Protein AF-H6SWG9-F1 (afdb_monomer_lite)

Structure (mmCIF, N/CA/C/O backbone):
data_AF-H6SWG9-F1
#
_entry.id   AF-H6SWG9-F1
#
loop_
_atom_site.group_PDB
_atom_site.id
_atom_site.type_symbol
_atom_site.label_atom_id
_atom_site.label_alt_id
_atom_site.label_comp_id
_atom_site.label_asym_id
_atom_site.label_entity_id
_atom_site.label_seq_id
_atom_site.pdbx_PDB_ins_code
_atom_site.Cartn_x
_atom_site.Cartn_y
_atom_site.Cartn_z
_atom_site.occupancy
_atom_site.B_iso_or_equiv
_atom_site.auth_seq_id
_atom_site.auth_comp_id
_atom_site.auth_asym_id
_atom_site.auth_atom_id
_atom_site.pdbx_PDB_model_num
ATOM 1 N N . ARG A 1 1 ? -15.720 10.385 13.101 1.00 85.56 1 ARG A N 1
ATOM 2 C CA . ARG A 1 1 ? -15.044 10.912 14.313 1.00 85.56 1 ARG A CA 1
ATOM 3 C C . ARG A 1 1 ? -15.019 12.437 14.313 1.00 85.56 1 ARG A C 1
ATOM 5 O O . ARG A 1 1 ? -15.601 13.021 15.211 1.00 85.56 1 ARG A O 1
ATOM 12 N N . LEU A 1 2 ? -14.460 13.061 13.272 1.00 86.94 2 LEU A N 1
ATOM 13 C CA . LEU A 1 2 ? -14.439 14.519 13.117 1.00 86.94 2 LEU A CA 1
ATOM 14 C C . LEU A 1 2 ? -15.832 15.172 13.199 1.00 86.94 2 LEU A C 1
ATOM 16 O O . LEU A 1 2 ? -15.994 16.103 13.972 1.00 86.94 2 LEU A O 1
ATOM 20 N N . SER A 1 3 ? -16.840 14.645 12.490 1.00 89.25 3 SER A N 1
ATOM 21 C CA . SER A 1 3 ? -18.210 15.189 12.542 1.00 89.25 3 SER A CA 1
ATOM 22 C C . SER A 1 3 ? -18.760 15.234 13.969 1.00 89.25 3 SER A C 1
ATOM 24 O O . SER A 1 3 ? -19.140 16.294 14.433 1.00 89.25 3 SER A O 1
ATOM 26 N N . LYS A 1 4 ? -18.647 14.127 14.720 1.00 88.19 4 LYS A N 1
ATOM 27 C CA . LYS A 1 4 ? -19.071 14.070 16.129 1.00 88.19 4 LYS A CA 1
ATOM 28 C C . LYS A 1 4 ? -18.382 15.136 16.993 1.00 88.19 4 LYS A C 1
ATOM 30 O O . LYS A 1 4 ? -19.037 15.765 17.812 1.00 88.19 4 LYS A O 1
ATOM 35 N N . TYR A 1 5 ? -17.078 15.350 16.810 1.00 88.88 5 TYR A N 1
ATOM 36 C CA . TYR A 1 5 ? -16.358 16.400 17.538 1.00 88.88 5 TYR A CA 1
ATOM 37 C C . TYR A 1 5 ? -16.884 17.802 17.188 1.00 88.88 5 TYR A C 1
ATOM 39 O O . TYR A 1 5 ? -17.101 18.612 18.086 1.00 88.88 5 TYR A O 1
ATOM 47 N N . LEU A 1 6 ? -17.137 18.071 15.901 1.00 90.69 6 LEU A N 1
ATOM 48 C CA . LEU A 1 6 ? -17.720 19.337 15.437 1.00 90.69 6 LEU A CA 1
ATOM 49 C C . LEU A 1 6 ? -19.155 19.542 15.952 1.00 90.69 6 LEU A C 1
ATOM 51 O O . LEU A 1 6 ? -19.536 20.672 16.238 1.00 90.69 6 LEU A O 1
ATOM 55 N N . ASP A 1 7 ? -19.900 18.456 16.161 1.00 94.06 7 ASP A N 1
ATOM 56 C CA . ASP A 1 7 ? -21.240 18.451 16.762 1.00 94.06 7 ASP A CA 1
ATOM 57 C C . ASP A 1 7 ? -21.215 18.611 18.304 1.00 94.06 7 ASP A C 1
ATOM 59 O O . ASP A 1 7 ? -22.258 18.593 18.956 1.00 94.06 7 ASP A O 1
ATOM 63 N N . GLY A 1 8 ? -20.035 18.780 18.918 1.00 90.00 8 GLY A N 1
ATOM 64 C CA . GLY A 1 8 ? -19.873 19.075 20.349 1.00 90.00 8 GLY A CA 1
ATOM 65 C C . GLY A 1 8 ? -19.725 17.855 21.266 1.00 90.00 8 GLY A C 1
ATOM 66 O O . GLY A 1 8 ? -19.671 18.009 22.491 1.00 90.00 8 GLY A O 1
ATOM 67 N N . HIS A 1 9 ? -19.619 16.647 20.707 1.00 89.75 9 HIS A N 1
ATOM 68 C CA . HIS A 1 9 ? -19.381 15.426 21.476 1.00 89.75 9 HIS A CA 1
ATOM 69 C C . HIS A 1 9 ? -17.964 15.409 22.080 1.00 89.75 9 HIS A C 1
ATOM 71 O O . HIS A 1 9 ? -16.965 15.434 21.358 1.00 89.75 9 HIS A O 1
ATOM 77 N N . LYS A 1 10 ? -17.871 15.347 23.417 1.00 83.19 10 LYS A N 1
ATOM 78 C CA . LYS A 1 10 ? -16.598 15.353 24.174 1.00 83.19 10 LYS A CA 1
ATOM 79 C C . LYS A 1 10 ? -16.009 13.963 24.429 1.00 83.19 10 LYS A C 1
ATOM 81 O O . LYS A 1 10 ? -14.876 13.863 24.881 1.00 83.19 10 LYS A O 1
ATOM 86 N N . ASP A 1 11 ? -16.760 12.906 24.143 1.00 86.00 11 ASP A N 1
ATOM 87 C CA . ASP A 1 11 ? -16.330 11.503 24.227 1.00 86.00 11 ASP A CA 1
ATOM 88 C C . ASP A 1 11 ? -15.402 11.091 23.071 1.00 86.00 11 ASP A C 1
ATOM 90 O O . ASP A 1 11 ? -14.877 9.980 23.034 1.00 86.00 11 ASP A O 1
ATOM 94 N N . VAL A 1 12 ? -15.177 11.995 22.116 1.00 85.88 12 VAL A N 1
ATOM 95 C CA . VAL A 1 12 ? -14.358 11.743 20.940 1.00 85.88 12 VAL A CA 1
ATOM 96 C C . VAL A 1 12 ? -12.881 11.983 21.241 1.00 85.88 12 VAL A C 1
ATOM 98 O O . VAL A 1 12 ? -12.484 13.086 21.609 1.00 85.88 12 VAL A O 1
ATOM 101 N N . GLN A 1 13 ? -12.045 10.972 20.998 1.00 83.56 13 GLN A N 1
ATOM 102 C CA . GLN A 1 13 ? -10.597 11.118 21.119 1.00 83.56 13 GLN A CA 1
ATOM 103 C C . GLN A 1 13 ? -10.028 12.048 20.040 1.00 83.56 13 GLN A C 1
ATOM 105 O O . GLN A 1 13 ? -10.196 11.818 18.837 1.00 83.56 13 GLN A O 1
ATOM 110 N N . MET A 1 14 ? -9.349 13.096 20.505 1.00 86.44 14 MET A N 1
ATOM 111 C CA . MET A 1 14 ? -8.679 14.127 19.715 1.00 86.44 14 MET A CA 1
ATOM 112 C C . MET A 1 14 ? -7.274 14.370 20.293 1.00 86.44 14 MET A C 1
ATOM 114 O O . MET A 1 14 ? -7.101 14.218 21.504 1.00 86.44 14 MET A O 1
ATOM 118 N N . PRO A 1 15 ? -6.282 14.788 19.482 1.00 89.62 15 PRO A N 1
ATOM 119 C CA . PRO A 1 15 ? -6.346 15.076 18.040 1.00 89.62 15 PRO A CA 1
ATOM 120 C C . PRO A 1 15 ? -6.485 13.813 17.172 1.00 89.62 15 PRO A C 1
ATOM 122 O O . PRO A 1 15 ? -6.270 12.709 17.644 1.00 89.62 15 PRO A O 1
ATOM 125 N N . ILE A 1 16 ? -6.833 13.956 15.889 1.00 90.56 16 ILE A N 1
ATOM 126 C CA . ILE A 1 16 ? -6.767 12.834 14.936 1.00 90.56 16 ILE A CA 1
ATOM 127 C C . ILE A 1 16 ? -5.368 12.806 14.3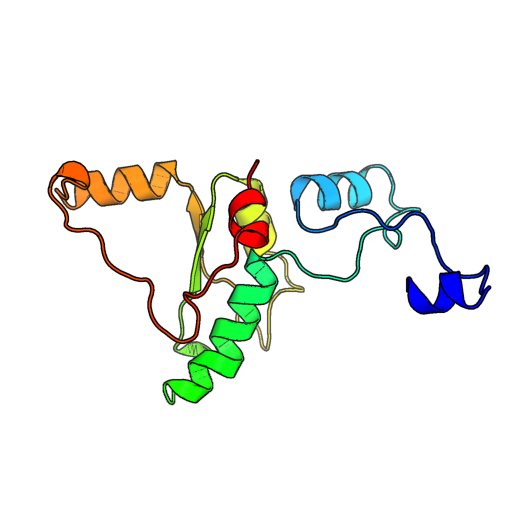31 1.00 90.56 16 ILE A C 1
ATOM 129 O O . ILE A 1 16 ? -4.985 13.741 13.631 1.00 90.56 16 ILE A O 1
ATOM 133 N N . LEU A 1 17 ? -4.628 11.729 14.584 1.00 93.19 17 LEU A N 1
ATOM 134 C CA . LEU A 1 17 ? -3.293 11.533 14.021 1.00 93.19 17 LEU A CA 1
ATOM 135 C C . LEU A 1 17 ? -3.366 10.722 12.725 1.00 93.19 17 LEU A C 1
ATOM 137 O O . LEU A 1 17 ? -4.307 9.957 12.497 1.00 93.19 17 LEU A O 1
ATOM 141 N N . THR A 1 18 ? -2.374 10.888 11.855 1.00 93.44 18 THR A N 1
ATOM 142 C CA . THR A 1 18 ? -2.262 10.081 10.638 1.00 93.44 18 THR A CA 1
ATOM 143 C C . THR A 1 18 ? -1.950 8.623 10.989 1.00 93.44 18 THR A C 1
ATOM 145 O O . THR A 1 18 ? -1.314 8.329 11.998 1.00 93.44 18 THR A O 1
ATOM 148 N N . SER A 1 19 ? -2.419 7.698 10.153 1.00 93.44 19 SER A N 1
ATOM 149 C CA . SER A 1 19 ? -2.281 6.237 10.319 1.00 93.44 19 SER A CA 1
ATOM 150 C C . SER A 1 19 ? -1.630 5.563 9.105 1.00 93.44 19 SER A C 1
ATOM 152 O O . SER A 1 19 ? -1.483 4.348 9.048 1.00 93.44 19 SER A O 1
ATOM 154 N N . CYS A 1 20 ? -1.239 6.343 8.097 1.00 94.12 20 CYS A N 1
ATOM 155 C CA . CYS A 1 20 ? -0.744 5.832 6.822 1.00 94.12 20 CYS A CA 1
ATOM 156 C C . CYS A 1 20 ? 0.708 5.327 6.860 1.00 94.12 20 CYS A C 1
ATOM 158 O O . CYS A 1 20 ? 1.107 4.554 5.980 1.00 94.12 20 CYS A O 1
ATOM 160 N N . CYS A 1 21 ? 1.493 5.776 7.844 1.00 94.50 21 CYS A N 1
ATOM 161 C CA . CYS A 1 21 ? 2.871 5.355 8.063 1.00 94.50 21 CYS A CA 1
ATOM 162 C C . CYS A 1 21 ? 2.896 4.161 9.036 1.00 94.50 21 CYS A C 1
ATOM 164 O O . CYS A 1 21 ? 2.613 4.341 10.220 1.00 94.50 21 CYS A O 1
ATOM 166 N N . PRO A 1 22 ? 3.263 2.949 8.586 1.00 93.00 22 PRO A N 1
ATOM 167 C CA . PRO A 1 22 ? 3.223 1.763 9.441 1.00 93.00 22 PRO A CA 1
ATOM 168 C C . PRO A 1 22 ? 4.236 1.817 10.588 1.00 93.00 22 PRO A C 1
ATOM 170 O O . PRO A 1 22 ? 3.955 1.329 11.676 1.00 93.00 22 PRO A O 1
ATOM 173 N N . ALA A 1 23 ? 5.390 2.462 10.387 1.00 94.25 23 ALA A N 1
ATOM 174 C CA . ALA A 1 23 ? 6.356 2.667 11.465 1.00 94.25 23 ALA A CA 1
ATOM 175 C C . ALA A 1 23 ? 5.782 3.555 12.581 1.00 94.25 23 ALA A C 1
ATOM 177 O O . ALA A 1 23 ? 6.018 3.293 13.756 1.00 94.25 23 ALA A O 1
ATOM 178 N N . TRP A 1 24 ? 4.994 4.570 12.217 1.00 94.50 24 TRP A N 1
ATOM 179 C CA . TRP A 1 24 ? 4.314 5.440 13.172 1.00 94.50 24 TRP A CA 1
ATOM 180 C C . TRP A 1 24 ? 3.210 4.708 13.941 1.00 94.50 24 TRP A C 1
ATOM 182 O O . TRP A 1 24 ? 3.123 4.838 15.159 1.00 94.50 24 TRP A O 1
ATOM 192 N N . VAL A 1 25 ? 2.416 3.886 13.249 1.00 93.75 25 VAL A N 1
ATOM 193 C CA . VAL A 1 25 ? 1.406 3.034 13.894 1.00 93.75 25 VAL A CA 1
ATOM 194 C C . VAL A 1 25 ? 2.067 2.077 14.885 1.00 93.75 25 VAL A C 1
ATOM 196 O O . VAL A 1 25 ? 1.689 2.066 16.053 1.00 93.75 25 VAL A O 1
ATOM 199 N N . ASN A 1 26 ? 3.119 1.366 14.464 1.00 92.81 26 ASN A N 1
ATOM 200 C CA . ASN A 1 26 ? 3.869 0.474 15.348 1.00 92.81 26 ASN A CA 1
ATOM 201 C C . ASN A 1 26 ? 4.451 1.231 16.552 1.00 92.81 26 ASN A C 1
ATOM 203 O O . ASN A 1 26 ? 4.404 0.730 17.671 1.00 92.81 26 ASN A O 1
ATOM 207 N N . PHE A 1 27 ? 4.987 2.437 16.350 1.00 94.62 27 PHE A N 1
ATOM 208 C CA . PHE A 1 27 ? 5.520 3.257 17.435 1.00 94.62 27 PHE A CA 1
ATOM 209 C C . PHE A 1 27 ? 4.454 3.588 18.488 1.00 94.62 27 PHE A C 1
ATOM 211 O O . PHE A 1 27 ? 4.718 3.430 19.680 1.00 94.62 27 PHE A O 1
ATOM 218 N N . ILE A 1 28 ? 3.246 3.983 18.068 1.00 94.19 28 ILE A N 1
ATOM 219 C CA . ILE A 1 28 ? 2.123 4.209 18.991 1.00 94.19 28 ILE A CA 1
ATOM 220 C C . ILE A 1 28 ? 1.746 2.910 19.701 1.00 94.19 28 ILE A C 1
ATOM 222 O O . ILE A 1 28 ? 1.661 2.901 20.923 1.00 94.19 28 ILE A O 1
ATOM 226 N N . GLU A 1 29 ? 1.556 1.815 18.964 1.00 92.38 29 GLU A N 1
ATOM 227 C CA . GLU A 1 29 ? 1.132 0.530 19.535 1.00 92.38 29 GLU A CA 1
ATOM 228 C C . GLU A 1 29 ? 2.098 0.026 20.623 1.00 92.38 29 GLU A C 1
ATOM 230 O O . GLU A 1 29 ? 1.651 -0.540 21.619 1.00 92.38 29 GLU A O 1
ATOM 235 N N . HIS A 1 30 ? 3.407 0.267 20.473 1.00 94.25 30 HIS A N 1
ATOM 236 C CA . HIS A 1 30 ? 4.423 -0.201 21.423 1.00 94.25 30 HIS A CA 1
ATOM 237 C C . HIS A 1 30 ? 4.696 0.779 22.568 1.00 94.25 30 HIS A C 1
ATOM 239 O O . HIS A 1 30 ? 4.858 0.354 23.711 1.00 94.25 30 HIS A O 1
ATOM 245 N N . HIS A 1 31 ? 4.798 2.078 22.279 1.00 96.06 31 HIS A N 1
ATOM 246 C CA . HIS A 1 31 ? 5.240 3.071 23.264 1.00 96.06 31 HIS A CA 1
ATOM 247 C C . HIS A 1 31 ? 4.089 3.843 23.911 1.00 96.06 31 HIS A C 1
ATOM 249 O O . HIS A 1 31 ? 4.249 4.358 25.015 1.00 96.06 31 HIS A O 1
ATOM 255 N N . PHE A 1 32 ? 2.938 3.921 23.242 1.00 94.69 32 PHE A N 1
ATOM 256 C CA . PHE A 1 32 ? 1.771 4.683 23.682 1.00 94.69 32 PHE A CA 1
ATOM 257 C C . PHE A 1 32 ? 0.476 3.877 23.484 1.00 94.69 32 PHE A C 1
ATOM 259 O O . PHE A 1 32 ? -0.431 4.339 22.785 1.00 94.69 32 PHE A O 1
ATOM 266 N N . PRO A 1 33 ? 0.353 2.681 24.092 1.00 92.88 33 PRO A N 1
ATOM 267 C CA . PRO A 1 33 ? -0.810 1.811 23.901 1.00 92.88 33 PRO A CA 1
ATOM 268 C C . PRO A 1 33 ? -2.131 2.477 24.315 1.00 92.88 33 PRO A C 1
ATOM 270 O O . PRO A 1 33 ? -3.171 2.209 23.713 1.00 92.88 33 PRO A O 1
ATOM 273 N N . ASP A 1 34 ? -2.087 3.404 25.276 1.00 91.38 34 ASP A N 1
ATOM 274 C CA . ASP A 1 34 ? -3.242 4.203 25.710 1.00 91.38 34 ASP A CA 1
ATOM 275 C C . ASP A 1 34 ? -3.762 5.151 24.612 1.00 91.38 34 ASP A C 1
ATOM 277 O O . ASP A 1 34 ? -4.903 5.607 24.668 1.00 91.38 34 ASP A O 1
ATOM 281 N N . LEU A 1 35 ? -2.943 5.438 23.592 1.00 90.75 35 LEU A N 1
ATOM 282 C CA . LEU A 1 35 ? -3.272 6.304 22.458 1.00 90.75 35 LEU A CA 1
ATOM 283 C C . LEU A 1 35 ? -3.594 5.520 21.175 1.00 90.75 35 LEU A C 1
ATOM 285 O O . LEU A 1 35 ? -3.708 6.125 20.110 1.00 90.75 35 LEU A O 1
ATOM 289 N N . LYS A 1 36 ? -3.766 4.194 21.236 1.00 87.44 36 LYS A N 1
ATOM 290 C CA . LYS A 1 36 ? -4.022 3.346 20.053 1.00 87.44 36 LYS A CA 1
ATOM 291 C C . LYS A 1 36 ? -5.257 3.745 19.232 1.00 87.44 36 LYS A C 1
ATOM 293 O O . LYS A 1 36 ? -5.309 3.480 18.037 1.00 87.44 36 LYS A O 1
ATOM 298 N N . ASP A 1 37 ? -6.228 4.401 19.865 1.00 88.25 37 ASP A N 1
ATOM 299 C CA . ASP A 1 37 ? -7.493 4.812 19.246 1.00 88.25 37 ASP A CA 1
ATOM 300 C C . ASP A 1 37 ? -7.445 6.260 18.696 1.00 88.25 37 ASP A C 1
ATOM 302 O O . ASP A 1 37 ? -8.391 6.729 18.055 1.00 88.25 37 ASP A O 1
ATOM 306 N N . VAL A 1 38 ? -6.320 6.963 18.882 1.00 90.44 38 VAL A N 1
ATOM 307 C CA . VAL A 1 38 ? -6.076 8.343 18.422 1.00 90.44 38 VAL A CA 1
ATOM 308 C C . VAL A 1 38 ? -5.760 8.430 16.916 1.00 90.44 38 VAL A C 1
ATOM 310 O O . VAL A 1 38 ? -6.262 9.353 16.255 1.00 90.44 38 VAL A O 1
ATOM 313 N N . PRO A 1 39 ? -4.985 7.507 16.305 1.00 92.44 39 PRO A N 1
ATOM 314 C CA . PRO A 1 39 ? -4.816 7.457 14.856 1.00 92.44 39 PRO A CA 1
ATOM 315 C C . PRO A 1 39 ? -6.140 7.383 14.093 1.00 92.44 39 PRO A C 1
ATOM 317 O O . PRO A 1 39 ? -7.182 6.962 14.606 1.00 92.44 39 PRO A O 1
ATOM 320 N N . SER A 1 40 ? -6.126 7.859 12.853 1.00 92.31 40 SER A N 1
ATOM 321 C CA . SER A 1 40 ? -7.257 7.735 11.939 1.00 92.31 40 SER A CA 1
ATOM 322 C C . SER A 1 40 ? -7.593 6.263 11.691 1.00 92.31 40 SER A C 1
ATOM 324 O O . SER A 1 40 ? -6.704 5.436 11.508 1.00 92.31 40 SER A O 1
ATOM 326 N N . SER A 1 41 ? -8.886 5.942 11.617 1.00 89.75 41 SER A N 1
ATOM 327 C CA . SER A 1 41 ? -9.352 4.604 11.228 1.00 89.75 41 SER A CA 1
ATOM 328 C C . SER A 1 41 ? -9.171 4.325 9.732 1.00 89.75 41 SER A C 1
ATOM 330 O O . SER A 1 41 ? -9.384 3.204 9.276 1.00 89.75 41 SER A O 1
ATOM 332 N N 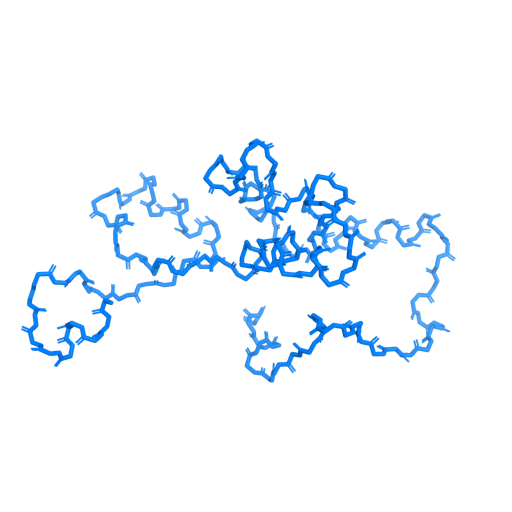. ALA A 1 42 ? -8.808 5.347 8.951 1.00 91.75 42 ALA A N 1
ATOM 333 C CA . ALA A 1 42 ? -8.427 5.192 7.559 1.00 91.75 42 ALA A CA 1
ATOM 334 C C . ALA A 1 42 ? -7.191 4.280 7.458 1.00 91.75 42 ALA A C 1
ATOM 336 O O . ALA A 1 42 ? -6.173 4.528 8.106 1.00 91.75 42 ALA A O 1
ATOM 337 N N . ARG A 1 43 ? -7.277 3.233 6.632 1.00 92.81 43 ARG A N 1
ATOM 338 C CA . ARG A 1 43 ? -6.127 2.386 6.281 1.00 92.81 43 ARG A CA 1
ATOM 339 C C . ARG A 1 43 ? -5.096 3.187 5.476 1.00 92.81 43 ARG A C 1
ATOM 341 O O . ARG A 1 43 ? -5.403 4.251 4.945 1.00 92.81 43 ARG A O 1
ATOM 348 N N . SER A 1 44 ? -3.866 2.694 5.353 1.00 95.44 44 SER A N 1
ATOM 349 C CA . SER A 1 44 ? -2.895 3.359 4.480 1.00 95.44 44 SER A CA 1
ATOM 350 C C . SER A 1 44 ? -3.276 3.226 2.996 1.00 95.44 44 SER A C 1
ATOM 352 O O . SER A 1 44 ? -3.988 2.282 2.644 1.00 95.44 44 SER A O 1
ATOM 354 N N . PRO A 1 45 ? -2.772 4.102 2.102 1.00 95.25 45 PRO A N 1
ATOM 355 C CA . PRO A 1 45 ? -3.057 4.003 0.669 1.00 95.25 45 PRO A CA 1
ATOM 356 C C . PRO A 1 45 ? -2.725 2.632 0.070 1.00 95.25 45 PRO A C 1
ATOM 358 O O . PRO A 1 45 ? -3.496 2.124 -0.733 1.00 95.25 45 PRO A O 1
ATOM 361 N N . GLN A 1 46 ? -1.638 1.992 0.526 1.00 95.94 46 GLN A N 1
ATOM 362 C CA . GLN A 1 46 ? -1.280 0.626 0.128 1.00 95.94 46 GLN A CA 1
ATOM 363 C C . GLN A 1 46 ? -2.423 -0.356 0.417 1.00 95.94 46 GLN A C 1
ATOM 365 O O . GLN A 1 46 ? -2.824 -1.116 -0.459 1.00 95.94 46 GLN A O 1
ATOM 370 N N . GLN A 1 47 ? -2.941 -0.334 1.645 1.00 96.44 47 GLN A N 1
ATOM 371 C CA . GLN A 1 47 ? -3.959 -1.288 2.080 1.00 96.44 47 GLN A CA 1
ATOM 372 C C . GLN A 1 47 ? -5.341 -0.968 1.515 1.00 96.44 47 GLN A C 1
ATOM 374 O O . GLN A 1 47 ? -6.092 -1.875 1.165 1.00 96.44 47 GLN A O 1
ATOM 379 N N . MET A 1 48 ? -5.675 0.318 1.375 1.00 96.19 48 MET A N 1
ATOM 380 C CA . MET A 1 48 ? -6.891 0.731 0.673 1.00 96.19 48 MET A CA 1
ATOM 381 C C . MET A 1 48 ? -6.868 0.255 -0.780 1.00 96.19 48 MET A C 1
ATOM 383 O O . MET A 1 48 ? -7.829 -0.359 -1.235 1.00 96.19 48 MET A O 1
ATOM 387 N N . PHE A 1 49 ? -5.761 0.496 -1.489 1.00 95.69 49 PHE A N 1
ATOM 388 C CA . PHE A 1 49 ? -5.621 0.103 -2.886 1.00 95.69 49 PHE A CA 1
ATOM 389 C C . PHE A 1 49 ? -5.680 -1.415 -3.052 1.00 95.69 49 PHE A C 1
ATOM 391 O O . PHE A 1 49 ? -6.429 -1.889 -3.898 1.00 95.69 49 PHE A O 1
ATOM 398 N N . GLY A 1 50 ? -4.955 -2.179 -2.228 1.00 96.25 50 GLY A N 1
ATOM 399 C CA . GLY A 1 50 ? -4.971 -3.642 -2.294 1.00 96.25 50 GLY A CA 1
ATOM 400 C C . GLY A 1 50 ? -6.369 -4.233 -2.110 1.00 96.25 50 GLY A C 1
ATOM 401 O O . GLY A 1 50 ? -6.811 -5.066 -2.902 1.00 96.25 50 GLY A O 1
ATOM 402 N N . SER A 1 51 ? -7.123 -3.710 -1.139 1.00 96.00 51 SER A N 1
ATOM 403 C CA . SER A 1 51 ? -8.504 -4.133 -0.907 1.00 96.00 51 SER A CA 1
ATOM 404 C C . SER A 1 51 ? -9.415 -3.839 -2.108 1.00 96.00 51 SER A C 1
ATOM 406 O O . SER A 1 51 ? -10.157 -4.719 -2.546 1.00 96.00 51 SER A O 1
ATOM 408 N N . ILE A 1 52 ? -9.319 -2.641 -2.700 1.00 95.94 52 ILE A N 1
ATOM 409 C CA . ILE A 1 52 ? -10.102 -2.247 -3.888 1.00 95.94 52 ILE A CA 1
ATOM 410 C C . ILE A 1 52 ? -9.686 -3.064 -5.122 1.00 95.94 52 ILE A C 1
ATOM 412 O O . ILE A 1 52 ? -10.545 -3.500 -5.890 1.00 95.94 52 ILE A O 1
ATOM 416 N N . ALA A 1 53 ? -8.390 -3.324 -5.302 1.00 95.94 53 ALA A N 1
ATOM 417 C CA . ALA A 1 53 ? -7.866 -4.109 -6.418 1.00 95.94 53 ALA A CA 1
ATOM 418 C C . ALA A 1 53 ? -8.427 -5.541 -6.415 1.00 95.94 53 ALA A C 1
ATOM 420 O O . ALA A 1 53 ? -8.816 -6.080 -7.450 1.00 95.94 53 ALA A O 1
ATOM 421 N N . LYS A 1 54 ? -8.523 -6.148 -5.231 1.00 96.19 54 LYS A N 1
ATOM 422 C CA . LYS A 1 54 ? -9.009 -7.521 -5.054 1.00 96.19 54 LYS A CA 1
ATOM 423 C C . LYS A 1 54 ? -10.524 -7.663 -4.938 1.00 96.19 54 LYS A C 1
ATOM 425 O O . LYS A 1 54 ? -11.016 -8.787 -4.911 1.00 96.19 54 LYS A O 1
ATOM 430 N N . THR A 1 55 ? -11.255 -6.557 -4.843 1.00 95.25 55 THR A N 1
ATOM 431 C CA . THR A 1 55 ? -12.723 -6.550 -4.791 1.00 95.25 55 THR A CA 1
ATOM 432 C C . THR A 1 55 ? -13.269 -5.928 -6.068 1.00 95.25 55 THR A C 1
ATOM 434 O O . THR A 1 55 ? -13.510 -6.631 -7.043 1.00 95.25 55 THR A O 1
ATOM 437 N N . TYR A 1 56 ? -13.356 -4.603 -6.102 1.00 94.69 56 TYR A N 1
ATOM 438 C CA . TYR A 1 56 ? -13.900 -3.844 -7.216 1.00 94.69 56 TYR A CA 1
ATOM 439 C C . TYR A 1 56 ? -13.209 -4.163 -8.547 1.00 94.69 56 TYR A C 1
ATOM 441 O O . TYR A 1 56 ? -13.877 -4.500 -9.519 1.00 94.69 56 TYR A O 1
ATOM 449 N N . PHE A 1 57 ? -11.876 -4.088 -8.618 1.00 94.69 57 PHE A N 1
ATOM 450 C CA . PHE A 1 57 ? -11.185 -4.309 -9.892 1.00 94.69 57 PHE A CA 1
ATOM 451 C C . PHE A 1 57 ? -11.235 -5.772 -10.335 1.00 94.69 57 PHE A C 1
ATOM 453 O O . PHE A 1 57 ? -11.477 -6.029 -11.512 1.00 94.69 57 PHE A O 1
ATOM 460 N N . ALA A 1 58 ? -11.095 -6.720 -9.403 1.00 95.12 58 ALA A N 1
ATOM 461 C CA . ALA A 1 58 ? -11.274 -8.146 -9.672 1.00 95.12 58 ALA A CA 1
ATOM 462 C C . ALA A 1 58 ? -12.644 -8.440 -10.313 1.00 95.12 58 ALA A C 1
ATOM 464 O O . ALA A 1 58 ? -12.705 -9.143 -11.324 1.00 95.12 58 ALA A O 1
ATOM 465 N N . GLU A 1 59 ? -13.720 -7.833 -9.801 1.00 94.81 59 GLU A N 1
ATOM 466 C CA . GLU A 1 59 ? -15.057 -7.921 -10.399 1.00 94.81 59 GLU A CA 1
ATOM 467 C C . GLU A 1 59 ? -15.096 -7.340 -11.820 1.00 94.81 59 GLU A C 1
ATOM 469 O O . GLU A 1 59 ? -15.635 -7.982 -12.723 1.00 94.81 59 GLU A O 1
ATOM 474 N N . GLN A 1 60 ? -14.476 -6.174 -12.053 1.00 93.56 60 GLN A N 1
ATOM 475 C CA . GLN A 1 60 ? -14.438 -5.544 -13.382 1.00 93.56 60 GLN A CA 1
ATOM 476 C C . GLN A 1 60 ? -13.745 -6.419 -14.438 1.00 93.56 60 GLN A C 1
ATOM 478 O O . GLN A 1 60 ? -14.167 -6.437 -15.593 1.00 93.56 60 GLN A O 1
ATOM 483 N N . ILE A 1 61 ? -12.706 -7.169 -14.058 1.00 94.50 61 ILE A N 1
ATOM 484 C CA . ILE A 1 61 ? -11.989 -8.080 -14.968 1.00 94.50 61 ILE A CA 1
ATOM 485 C C . ILE A 1 61 ? -12.531 -9.519 -14.939 1.00 94.50 61 ILE A C 1
ATOM 487 O O . ILE A 1 61 ? -11.917 -10.423 -15.512 1.00 94.50 61 ILE A O 1
ATOM 491 N N . ASN A 1 62 ? -13.673 -9.743 -14.276 1.00 95.94 62 ASN A N 1
ATOM 492 C CA . ASN A 1 62 ? -14.310 -11.049 -14.095 1.00 95.94 62 ASN A CA 1
ATOM 493 C C . ASN A 1 62 ? -13.341 -12.115 -13.541 1.00 95.94 62 ASN A C 1
ATOM 495 O O . ASN A 1 62 ? -13.259 -13.251 -14.025 1.00 95.94 62 ASN A O 1
ATOM 499 N N . LYS A 1 63 ? -12.549 -11.725 -12.539 1.00 96.56 63 LYS A N 1
ATOM 500 C CA . LYS A 1 63 ? -11.645 -12.601 -11.791 1.00 96.56 63 LYS A CA 1
ATOM 501 C C . LYS A 1 63 ? -12.103 -12.700 -10.346 1.00 96.56 63 LYS A C 1
ATOM 503 O O . LYS A 1 63 ? -12.671 -11.777 -9.776 1.00 96.56 63 LYS A O 1
ATOM 508 N N . LYS A 1 64 ? -11.812 -13.846 -9.739 1.00 96.25 64 LYS A N 1
ATOM 509 C CA . LYS A 1 64 ? -11.943 -14.005 -8.292 1.00 96.25 64 LYS A CA 1
ATOM 510 C C . LYS A 1 64 ? -10.760 -13.350 -7.588 1.00 96.25 64 LYS A C 1
ATOM 512 O O . LYS A 1 64 ? -9.665 -13.323 -8.153 1.00 96.25 64 LYS A O 1
ATOM 517 N N . ARG A 1 65 ? -10.974 -12.907 -6.351 1.00 95.94 65 ARG A N 1
ATOM 518 C CA . ARG A 1 65 ? -9.958 -12.313 -5.473 1.00 95.94 65 ARG A CA 1
ATOM 519 C C . ARG A 1 65 ? -8.676 -13.144 -5.404 1.00 95.94 65 ARG A C 1
ATOM 521 O O . ARG A 1 65 ? -7.586 -12.596 -5.520 1.00 95.94 65 ARG A O 1
ATOM 528 N N . GLU A 1 66 ? -8.805 -14.463 -5.280 1.00 95.88 66 GLU A N 1
ATOM 529 C CA . GLU A 1 66 ? -7.669 -15.383 -5.113 1.00 95.88 66 GLU A CA 1
ATOM 530 C C . GLU A 1 66 ? -6.799 -15.480 -6.374 1.00 95.88 66 GLU A C 1
ATOM 532 O O . GLU A 1 66 ? -5.655 -15.920 -6.309 1.00 95.88 66 GLU A O 1
ATOM 537 N N . ASN A 1 67 ? -7.334 -15.059 -7.523 1.00 96.38 67 ASN A N 1
ATOM 538 C CA . ASN A 1 67 ? -6.637 -15.055 -8.806 1.00 96.38 67 ASN A CA 1
ATOM 539 C C . ASN A 1 67 ? -6.003 -13.695 -9.140 1.00 96.38 67 ASN A C 1
ATOM 541 O O . ASN A 1 67 ? -5.484 -13.528 -10.245 1.00 96.38 67 ASN A O 1
ATOM 545 N N . VAL A 1 68 ? -6.073 -12.715 -8.235 1.00 96.31 68 VAL A N 1
ATOM 546 C CA . VAL A 1 68 ? -5.462 -11.393 -8.401 1.00 96.31 68 VAL A CA 1
ATOM 547 C C . VAL A 1 68 ? -4.296 -11.274 -7.432 1.00 96.31 68 VAL A C 1
ATOM 549 O O . VAL A 1 68 ? -4.476 -11.382 -6.222 1.00 96.31 68 VAL A O 1
ATOM 552 N N . VAL A 1 69 ? -3.104 -11.025 -7.973 1.00 97.38 69 VAL A N 1
ATOM 553 C CA . VAL A 1 69 ? -1.892 -10.774 -7.188 1.00 97.38 69 VAL A CA 1
ATOM 554 C C . VAL A 1 69 ? -1.602 -9.278 -7.200 1.00 97.38 69 VAL A C 1
ATOM 556 O O . VAL A 1 69 ? -1.391 -8.689 -8.259 1.00 97.38 69 VAL A O 1
ATOM 559 N N . VAL A 1 70 ? -1.579 -8.667 -6.021 1.00 97.50 70 VAL A N 1
ATOM 560 C CA . VAL A 1 70 ? -1.272 -7.254 -5.814 1.00 97.50 70 VAL A CA 1
ATOM 561 C C . VAL A 1 70 ? 0.168 -7.120 -5.331 1.00 97.50 70 VAL A C 1
ATOM 563 O O . VAL A 1 70 ? 0.516 -7.523 -4.219 1.00 97.50 70 VAL A O 1
ATOM 566 N N . VAL A 1 71 ? 1.002 -6.504 -6.168 1.00 97.75 71 VAL A N 1
ATOM 567 C CA . VAL A 1 71 ? 2.393 -6.171 -5.846 1.00 97.75 71 VAL A CA 1
ATOM 568 C C . VAL A 1 71 ? 2.507 -4.667 -5.634 1.00 97.75 71 VAL A C 1
ATOM 570 O O . VAL A 1 71 ? 2.311 -3.874 -6.550 1.00 97.75 71 VAL A O 1
ATOM 573 N N . SER A 1 72 ? 2.838 -4.272 -4.413 1.00 97.19 72 SER A N 1
ATOM 574 C CA . SER A 1 72 ? 3.025 -2.883 -4.012 1.00 97.19 72 SER A CA 1
ATOM 575 C C . SER A 1 72 ? 4.500 -2.493 -4.102 1.00 97.19 72 SER A C 1
ATOM 577 O O . SER A 1 72 ? 5.348 -3.133 -3.480 1.00 97.19 72 SER A O 1
ATOM 579 N N . ILE A 1 73 ? 4.822 -1.428 -4.838 1.00 97.31 73 ILE A N 1
ATOM 580 C CA . ILE A 1 73 ? 6.182 -0.876 -4.924 1.00 97.31 73 ILE A CA 1
ATOM 581 C C . ILE A 1 73 ? 6.287 0.308 -3.964 1.00 97.31 73 ILE A C 1
ATOM 583 O O . ILE A 1 73 ? 5.576 1.298 -4.119 1.00 97.31 73 ILE A O 1
ATOM 587 N N . MET A 1 74 ? 7.176 0.224 -2.973 1.00 96.25 74 MET A N 1
ATOM 588 C CA . MET A 1 74 ? 7.234 1.194 -1.875 1.00 96.25 74 MET A CA 1
ATOM 589 C C . MET A 1 74 ? 8.658 1.676 -1.572 1.00 96.25 74 MET A C 1
ATOM 591 O O . MET A 1 74 ? 9.599 0.884 -1.554 1.00 96.25 74 MET A O 1
ATOM 595 N N . PRO A 1 75 ? 8.854 2.951 -1.197 1.00 95.25 75 PRO A N 1
ATOM 596 C CA . PRO A 1 75 ? 10.148 3.450 -0.726 1.00 95.25 75 PRO A CA 1
ATOM 597 C C . PRO A 1 75 ? 10.432 3.089 0.749 1.00 95.25 75 PRO A C 1
ATOM 599 O O . PRO A 1 75 ? 11.314 3.670 1.374 1.00 95.25 75 PRO A O 1
ATOM 602 N N . CYS A 1 76 ? 9.685 2.153 1.345 1.00 94.25 76 CYS A N 1
ATOM 603 C CA . CYS A 1 76 ? 9.676 1.900 2.785 1.00 94.25 76 CYS A CA 1
ATOM 604 C C . CYS A 1 76 ? 9.724 0.400 3.106 1.00 94.25 76 CYS A C 1
ATOM 606 O O . CYS A 1 76 ? 8.958 -0.382 2.550 1.00 94.25 76 CYS A O 1
ATOM 608 N N . LEU A 1 77 ? 10.567 0.002 4.066 1.00 94.56 77 LEU A N 1
ATOM 609 C CA . LEU A 1 77 ? 10.619 -1.382 4.560 1.00 94.56 77 LEU A CA 1
ATOM 610 C C . LEU A 1 77 ? 9.439 -1.727 5.474 1.00 94.56 77 LEU A C 1
ATOM 612 O O . LEU A 1 77 ? 8.936 -2.845 5.429 1.00 94.56 77 LEU A O 1
ATOM 616 N N . ALA A 1 78 ? 8.952 -0.767 6.265 1.00 95.06 78 ALA A N 1
ATOM 617 C CA . ALA A 1 78 ? 7.823 -0.996 7.165 1.00 95.06 78 ALA A CA 1
ATOM 618 C C . ALA A 1 78 ? 6.515 -1.303 6.407 1.00 95.06 78 ALA A C 1
ATOM 620 O O . ALA A 1 78 ? 5.616 -1.920 6.968 1.00 95.06 78 ALA A O 1
ATOM 621 N N . LYS A 1 79 ? 6.426 -0.957 5.114 1.00 95.94 79 LYS A N 1
ATOM 622 C CA . LYS A 1 79 ? 5.314 -1.359 4.238 1.00 95.94 79 LYS A CA 1
ATOM 623 C C . LYS A 1 79 ? 5.274 -2.864 3.958 1.00 95.94 79 LYS A C 1
ATOM 625 O O . LYS A 1 79 ? 4.180 -3.388 3.765 1.00 95.94 79 LYS A O 1
ATOM 630 N N . LYS A 1 80 ? 6.421 -3.558 4.015 1.00 96.25 80 LYS A N 1
ATOM 631 C CA . LYS A 1 80 ? 6.476 -5.029 3.948 1.00 96.25 80 LYS A CA 1
ATOM 632 C C . LYS A 1 80 ? 5.847 -5.674 5.171 1.00 96.25 80 LYS A C 1
ATOM 634 O O . LYS A 1 80 ? 5.048 -6.593 5.040 1.00 96.25 80 LYS A O 1
ATOM 639 N N . TYR A 1 81 ? 6.176 -5.144 6.347 1.00 94.81 81 TYR A N 1
ATOM 640 C CA . TYR A 1 81 ? 5.536 -5.563 7.588 1.00 94.81 81 TYR A CA 1
ATOM 641 C C . TYR A 1 81 ? 4.030 -5.283 7.540 1.00 94.81 81 TYR A C 1
ATOM 643 O O . TYR A 1 81 ? 3.228 -6.153 7.853 1.00 94.81 81 TYR A O 1
ATOM 651 N N . GLU A 1 82 ? 3.630 -4.099 7.067 1.00 95.56 82 GLU A N 1
ATOM 652 C CA . GLU A 1 82 ? 2.215 -3.745 6.957 1.00 95.56 82 GLU A CA 1
ATOM 653 C C . GLU A 1 82 ? 1.428 -4.697 6.049 1.00 95.56 82 GLU A C 1
ATOM 655 O O . GLU A 1 82 ? 0.311 -5.049 6.403 1.00 95.56 82 GLU A O 1
ATOM 660 N N . SER A 1 83 ? 1.976 -5.138 4.908 1.00 96.00 83 SER A N 1
ATOM 661 C CA . SER A 1 83 ? 1.301 -6.114 4.029 1.00 96.00 83 SER A CA 1
ATOM 662 C C . SER A 1 83 ? 1.102 -7.492 4.664 1.00 96.00 83 SER A C 1
ATOM 664 O O . SER A 1 83 ? 0.259 -8.248 4.203 1.00 96.00 83 SER A O 1
ATOM 666 N N . GLN A 1 84 ? 1.853 -7.816 5.717 1.00 95.00 84 GLN A N 1
ATOM 667 C CA . GLN A 1 84 ? 1.814 -9.120 6.384 1.00 95.00 84 GLN A CA 1
ATOM 668 C C . GLN A 1 84 ? 0.918 -9.140 7.631 1.00 95.00 84 GLN A C 1
ATOM 670 O O . GLN A 1 84 ? 0.766 -10.190 8.248 1.00 95.00 84 GLN A O 1
ATOM 675 N N . ARG A 1 85 ? 0.334 -8.000 8.018 1.00 94.44 85 ARG A N 1
ATOM 676 C CA . ARG A 1 85 ? -0.564 -7.895 9.176 1.00 94.44 85 ARG A CA 1
ATOM 677 C C . ARG A 1 85 ? -1.860 -8.688 8.933 1.00 94.44 85 ARG A C 1
ATOM 679 O O . ARG A 1 85 ? -2.477 -8.567 7.875 1.00 94.44 85 ARG A O 1
ATOM 686 N N . GLU A 1 86 ? -2.269 -9.492 9.914 1.00 94.25 86 GLU A N 1
ATOM 687 C CA . GLU A 1 86 ? -3.397 -10.435 9.803 1.00 94.25 86 GLU A CA 1
ATOM 688 C C . GLU A 1 86 ? -4.747 -9.742 9.563 1.00 94.25 86 GLU A C 1
ATOM 690 O O . GLU A 1 86 ? -5.614 -10.273 8.876 1.00 94.25 86 GLU A O 1
ATOM 695 N N . GLU A 1 87 ? -4.921 -8.518 10.058 1.00 93.44 87 GLU A N 1
ATOM 696 C CA . GLU A 1 87 ? -6.127 -7.712 9.843 1.00 93.44 87 GLU A CA 1
ATOM 697 C C . GLU A 1 87 ? -6.304 -7.205 8.401 1.00 93.44 87 GLU A C 1
ATOM 699 O O . GLU A 1 87 ? -7.372 -6.694 8.055 1.00 93.44 87 GLU A O 1
ATOM 704 N N . PHE A 1 88 ? -5.274 -7.324 7.557 1.00 95.19 88 PHE A N 1
ATOM 705 C CA . PHE A 1 88 ? -5.327 -6.965 6.138 1.00 95.19 88 PHE A CA 1
ATOM 706 C C . PHE A 1 88 ? -5.450 -8.204 5.253 1.00 95.19 88 PHE A C 1
ATOM 708 O O . PHE A 1 88 ? -4.831 -8.297 4.192 1.00 95.19 88 PHE A O 1
ATOM 715 N N . LYS A 1 89 ? -6.269 -9.162 5.694 1.00 95.62 89 LYS A N 1
ATOM 716 C CA . LYS A 1 89 ? -6.643 -10.361 4.946 1.00 95.62 89 LYS A CA 1
ATOM 717 C C . LYS A 1 89 ? -8.159 -10.543 4.961 1.00 95.62 89 LYS A C 1
ATOM 719 O O . LYS A 1 89 ? -8.834 -10.173 5.920 1.00 95.62 89 LYS A O 1
ATOM 724 N N . VAL A 1 90 ? -8.687 -11.145 3.902 1.00 95.25 90 VAL A N 1
ATOM 725 C CA . VAL A 1 90 ? -10.077 -11.614 3.813 1.00 95.25 90 VAL A CA 1
ATOM 726 C C . VAL A 1 90 ? -10.013 -13.084 3.438 1.00 95.25 90 VAL A C 1
ATOM 728 O O . VAL A 1 90 ? -9.393 -13.405 2.429 1.00 95.25 90 VAL A O 1
ATOM 731 N N . ASP A 1 91 ? -10.584 -13.959 4.266 1.00 93.56 91 ASP A N 1
ATOM 732 C CA . ASP A 1 91 ? -10.539 -15.418 4.078 1.00 93.56 91 ASP A CA 1
ATOM 733 C C . ASP A 1 91 ? -9.110 -15.953 3.847 1.00 93.56 91 ASP A C 1
ATOM 735 O O . ASP A 1 91 ? -8.845 -16.708 2.915 1.00 93.56 91 ASP A O 1
ATOM 739 N N . ASP A 1 92 ? -8.169 -15.494 4.683 1.00 94.00 92 ASP A N 1
ATOM 740 C CA . ASP A 1 92 ? -6.722 -15.774 4.599 1.00 94.00 92 ASP A CA 1
ATOM 741 C C . ASP A 1 92 ? -6.041 -15.306 3.292 1.00 94.00 92 ASP A C 1
ATOM 743 O O . ASP A 1 92 ? -4.872 -15.587 3.039 1.00 94.00 92 ASP A O 1
ATOM 747 N N . ASN A 1 93 ? -6.735 -14.513 2.466 1.00 95.88 93 ASN A N 1
ATOM 748 C CA . ASN A 1 93 ? -6.176 -13.877 1.279 1.00 95.88 93 ASN A CA 1
ATOM 749 C C . ASN A 1 93 ? -5.783 -12.410 1.569 1.00 95.88 93 ASN A C 1
ATOM 751 O O . ASN A 1 93 ? -6.675 -11.574 1.775 1.00 95.88 93 ASN A O 1
ATOM 755 N N . PRO A 1 94 ? -4.482 -12.056 1.565 1.00 96.94 94 PRO A N 1
ATOM 756 C CA . PRO A 1 94 ? -4.013 -10.697 1.858 1.00 96.94 94 PRO A CA 1
ATOM 757 C C . PRO A 1 94 ? -4.568 -9.642 0.905 1.00 96.94 94 PRO A C 1
ATOM 759 O O . PRO A 1 94 ? -4.747 -9.916 -0.273 1.00 96.94 94 PRO A O 1
ATOM 762 N N . ASP A 1 95 ? -4.807 -8.419 1.380 1.00 97.12 95 ASP A N 1
ATOM 763 C CA . ASP A 1 95 ? -5.149 -7.278 0.516 1.00 97.12 95 ASP A CA 1
ATOM 764 C C . ASP A 1 95 ? -3.973 -6.913 -0.414 1.00 97.12 95 ASP A C 1
ATOM 766 O O . ASP A 1 95 ? -4.183 -6.548 -1.570 1.00 97.12 95 ASP A O 1
ATOM 770 N N . VAL A 1 96 ? -2.732 -7.068 0.062 1.00 97.88 96 VAL A N 1
ATOM 771 C CA . VAL A 1 96 ? -1.492 -6.889 -0.711 1.00 97.88 96 VAL A CA 1
ATOM 772 C C . VAL A 1 96 ? -0.616 -8.127 -0.545 1.00 97.88 96 VAL A C 1
ATOM 774 O O . VAL A 1 96 ? -0.189 -8.421 0.567 1.00 97.88 96 VAL A O 1
ATOM 777 N N . ASP A 1 97 ? -0.329 -8.835 -1.638 1.00 97.62 97 ASP A N 1
ATOM 778 C CA . ASP A 1 97 ? 0.419 -10.100 -1.603 1.00 97.62 97 ASP A CA 1
ATOM 779 C C . ASP A 1 97 ? 1.920 -9.877 -1.408 1.00 97.62 97 ASP A C 1
ATOM 781 O O . ASP A 1 97 ? 2.570 -10.574 -0.629 1.00 97.62 97 ASP A O 1
ATOM 785 N N . PHE A 1 98 ? 2.477 -8.879 -2.099 1.00 97.44 98 PHE A N 1
ATOM 786 C CA . PHE A 1 98 ? 3.901 -8.569 -2.037 1.00 97.44 98 PHE A CA 1
ATOM 787 C C . PHE A 1 98 ? 4.131 -7.070 -1.896 1.00 97.44 98 PHE A C 1
ATOM 789 O O . PHE A 1 98 ? 3.507 -6.261 -2.577 1.00 97.44 98 PHE A O 1
ATOM 796 N N . SER A 1 99 ? 5.088 -6.696 -1.050 1.00 97.19 99 SER A N 1
ATOM 797 C CA . SER A 1 99 ? 5.615 -5.335 -0.986 1.00 97.19 99 SER A CA 1
ATOM 798 C C . SER A 1 99 ? 7.100 -5.361 -1.338 1.00 97.19 99 SER A C 1
ATOM 800 O O . SER A 1 99 ? 7.909 -6.020 -0.678 1.00 97.19 99 SER A O 1
ATOM 802 N N . VAL A 1 100 ? 7.447 -4.667 -2.415 1.00 97.38 100 VAL A N 1
ATOM 803 C CA . VAL A 1 100 ? 8.780 -4.627 -3.015 1.00 97.38 100 VAL A CA 1
ATOM 804 C C . VAL A 1 100 ? 9.328 -3.218 -2.865 1.00 97.38 100 VAL A C 1
ATOM 806 O O . VAL A 1 100 ? 8.631 -2.232 -3.097 1.00 97.38 100 VAL A O 1
ATOM 809 N N . THR A 1 101 ? 10.585 -3.094 -2.457 1.00 97.44 101 THR A N 1
ATOM 810 C CA . THR A 1 101 ? 11.207 -1.777 -2.341 1.00 97.44 101 THR A CA 1
ATOM 811 C C . THR A 1 101 ? 11.586 -1.207 -3.699 1.00 97.44 101 THR A C 1
ATOM 813 O O . THR A 1 101 ? 11.877 -1.945 -4.639 1.00 97.44 101 THR A O 1
ATOM 816 N N . THR A 1 102 ? 11.718 0.117 -3.789 1.00 96.06 102 THR A N 1
ATOM 817 C CA . THR A 1 102 ? 12.274 0.780 -4.983 1.00 96.06 102 THR A CA 1
ATOM 818 C C 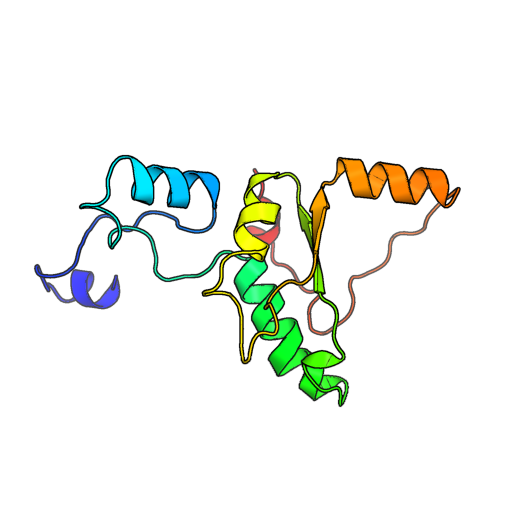. THR A 1 102 ? 13.640 0.207 -5.389 1.00 96.06 102 THR A C 1
ATOM 820 O O . THR A 1 102 ? 13.938 0.100 -6.574 1.00 96.06 102 THR A O 1
ATOM 823 N N . ARG A 1 103 ? 14.470 -0.212 -4.418 1.00 96.75 103 ARG A N 1
ATOM 824 C CA . ARG A 1 103 ? 15.773 -0.842 -4.693 1.00 96.75 103 ARG A CA 1
ATOM 825 C C . ARG A 1 103 ? 15.638 -2.235 -5.302 1.00 96.75 103 ARG A C 1
ATOM 827 O O . ARG A 1 103 ? 16.390 -2.558 -6.214 1.00 96.75 103 ARG A O 1
ATOM 834 N N . GLU A 1 104 ? 14.704 -3.040 -4.808 1.00 96.94 104 GLU A N 1
ATOM 835 C CA . GLU A 1 104 ? 14.439 -4.377 -5.354 1.00 96.94 104 GLU A CA 1
ATOM 836 C C . GLU A 1 104 ? 13.860 -4.286 -6.766 1.00 96.94 104 GLU A C 1
ATOM 838 O O . GLU A 1 104 ? 14.332 -4.986 -7.656 1.00 96.94 104 GLU A O 1
ATOM 843 N N . LEU A 1 105 ? 12.937 -3.350 -7.013 1.00 95.81 105 LEU A N 1
ATOM 844 C CA . LEU A 1 105 ? 12.449 -3.084 -8.366 1.00 95.81 105 LEU A CA 1
ATOM 845 C C . LEU A 1 105 ? 13.587 -2.649 -9.301 1.00 95.81 105 LEU A C 1
ATOM 847 O O . LEU A 1 105 ? 13.717 -3.170 -10.404 1.00 95.81 105 LEU A O 1
ATOM 851 N N . ALA A 1 106 ? 14.450 -1.731 -8.856 1.00 94.56 106 ALA A N 1
ATOM 852 C CA . ALA A 1 106 ? 15.598 -1.295 -9.648 1.00 94.56 106 ALA A CA 1
ATOM 853 C C . ALA A 1 106 ? 16.577 -2.442 -9.957 1.00 94.56 106 ALA A C 1
ATOM 855 O O . ALA A 1 106 ? 17.250 -2.405 -10.985 1.00 94.56 106 ALA A O 1
ATOM 856 N N . HIS A 1 107 ? 16.675 -3.448 -9.083 1.00 95.50 107 HIS A N 1
ATOM 857 C CA . HIS A 1 107 ? 17.465 -4.648 -9.339 1.00 95.50 107 HIS A CA 1
ATOM 858 C C . HIS A 1 107 ? 16.808 -5.532 -10.405 1.00 95.50 107 HIS A C 1
ATOM 860 O O . HIS A 1 107 ? 17.463 -5.844 -11.395 1.00 95.50 107 HIS A O 1
ATOM 866 N N . LEU A 1 108 ? 15.508 -5.818 -10.274 1.00 94.69 108 LEU A N 1
ATOM 867 C CA . LEU A 1 108 ? 14.742 -6.614 -11.242 1.00 94.69 108 LEU A CA 1
ATOM 868 C C . LEU A 1 108 ? 14.789 -6.023 -12.657 1.00 94.69 108 LEU A C 1
ATOM 870 O O . LEU A 1 108 ? 14.987 -6.746 -13.628 1.00 94.69 108 LEU A O 1
ATOM 874 N N . ILE A 1 109 ? 14.664 -4.700 -12.778 1.00 94.00 109 ILE A N 1
ATOM 875 C CA . ILE A 1 109 ? 14.742 -3.999 -14.069 1.00 94.00 109 ILE A CA 1
ATOM 876 C C . ILE A 1 109 ? 16.124 -4.182 -14.714 1.00 94.00 109 ILE A C 1
ATOM 878 O O . ILE A 1 109 ? 16.218 -4.425 -15.917 1.00 94.00 109 ILE A O 1
ATOM 882 N N . LYS A 1 110 ? 17.201 -4.105 -13.918 1.00 92.50 110 LYS A N 1
ATOM 883 C CA . LYS A 1 110 ? 18.573 -4.323 -14.402 1.00 92.50 110 LYS A CA 1
ATOM 884 C C . LYS A 1 110 ? 18.810 -5.772 -14.816 1.00 92.50 110 LYS A C 1
ATOM 886 O O . LYS A 1 110 ? 19.435 -5.998 -15.845 1.00 92.50 110 LYS A O 1
ATOM 891 N N . GLU A 1 111 ? 18.318 -6.736 -14.041 1.00 94.81 111 GLU A N 1
ATOM 892 C CA . GLU A 1 111 ? 18.429 -8.163 -14.374 1.00 94.81 111 GLU A CA 1
ATOM 893 C C . GLU A 1 111 ? 17.647 -8.522 -15.640 1.00 94.81 111 GLU A C 1
ATOM 895 O O . GLU A 1 111 ? 18.118 -9.309 -16.457 1.00 94.81 111 GLU A O 1
ATOM 900 N N . ALA A 1 112 ? 16.497 -7.883 -15.856 1.00 93.69 112 ALA A N 1
ATOM 901 C CA . ALA A 1 112 ? 15.709 -8.022 -17.075 1.00 93.69 112 ALA A CA 1
ATOM 902 C C . ALA A 1 112 ? 16.308 -7.281 -18.291 1.00 93.69 112 ALA A C 1
ATOM 904 O O . ALA A 1 112 ? 15.718 -7.303 -19.369 1.00 93.69 112 ALA A O 1
ATOM 905 N N . ASN A 1 113 ? 17.477 -6.643 -18.136 1.00 91.06 113 ASN A N 1
ATOM 906 C CA . ASN A 1 113 ? 18.178 -5.881 -19.171 1.00 91.06 113 ASN A CA 1
ATOM 907 C C . ASN A 1 113 ? 17.320 -4.763 -19.803 1.00 91.06 113 ASN A C 1
ATOM 909 O O . ASN A 1 113 ? 17.456 -4.452 -20.987 1.00 91.06 113 ASN A O 1
ATOM 913 N N . PHE A 1 114 ? 16.433 -4.151 -19.008 1.00 88.00 114 PHE A N 1
ATOM 914 C CA . PHE A 1 114 ? 15.626 -3.006 -19.427 1.00 88.00 114 PHE A CA 1
ATOM 915 C C . PHE A 1 114 ? 16.356 -1.687 -19.164 1.00 88.00 114 PHE A C 1
ATOM 917 O O . PHE A 1 114 ? 16.838 -1.434 -18.056 1.00 88.00 114 PHE A O 1
ATOM 924 N N . ASN A 1 115 ? 16.376 -0.802 -20.165 1.00 88.44 115 ASN A N 1
ATOM 925 C CA . ASN A 1 115 ? 16.838 0.572 -20.001 1.00 88.44 115 ASN A CA 1
ATOM 926 C C . ASN A 1 115 ? 15.648 1.535 -19.921 1.00 88.44 115 ASN A C 1
ATOM 928 O O . ASN A 1 115 ? 15.099 1.934 -20.943 1.00 88.44 115 ASN A O 1
ATOM 932 N N . LEU A 1 116 ? 15.296 1.958 -18.703 1.00 87.38 116 LEU A N 1
ATOM 933 C CA . LEU A 1 116 ? 14.200 2.909 -18.462 1.00 87.38 116 LEU A CA 1
ATOM 934 C C . LEU A 1 116 ? 14.363 4.242 -19.206 1.00 87.38 116 LEU A C 1
ATOM 936 O O . LEU A 1 116 ? 13.375 4.921 -19.440 1.00 87.38 116 LEU A O 1
ATOM 940 N N . LYS A 1 117 ? 15.594 4.641 -19.555 1.00 89.31 117 LYS A N 1
ATOM 941 C CA . LYS A 1 117 ? 15.852 5.917 -20.243 1.00 89.31 117 LYS A CA 1
ATOM 942 C C . LYS A 1 117 ? 15.427 5.915 -21.707 1.00 89.31 117 LYS A C 1
ATOM 944 O O . LYS A 1 117 ? 15.241 6.987 -22.267 1.00 89.31 117 LYS A O 1
ATOM 949 N N . ASP A 1 118 ? 15.322 4.731 -22.302 1.00 90.25 118 ASP A N 1
ATOM 950 C CA . ASP A 1 118 ? 15.010 4.566 -23.722 1.00 90.25 118 ASP A CA 1
ATOM 951 C C . ASP A 1 118 ? 13.520 4.252 -23.934 1.00 90.25 118 ASP A C 1
ATOM 953 O O . ASP A 1 118 ? 13.091 4.010 -25.059 1.00 90.25 118 ASP A O 1
ATOM 957 N N . MET A 1 119 ? 12.735 4.206 -22.853 1.00 89.00 119 MET A N 1
ATOM 958 C CA . MET A 1 119 ? 11.312 3.893 -22.897 1.00 89.00 119 MET A CA 1
ATOM 959 C C . MET A 1 119 ? 10.491 5.154 -23.145 1.00 89.00 119 MET A C 1
ATOM 961 O O . MET A 1 119 ? 10.789 6.220 -22.611 1.00 89.00 119 MET A O 1
ATOM 965 N N . GLU A 1 120 ? 9.438 5.009 -23.943 1.00 92.88 120 GLU A N 1
ATOM 966 C CA . GLU A 1 120 ? 8.430 6.051 -24.106 1.00 92.88 120 GLU A CA 1
ATOM 967 C C . GLU A 1 120 ? 7.538 6.117 -22.863 1.00 92.88 120 GLU A C 1
ATOM 969 O O . GLU A 1 120 ? 7.199 5.086 -22.271 1.00 92.88 120 GLU A O 1
ATOM 974 N N . ASP A 1 121 ? 7.145 7.332 -22.487 1.00 91.94 121 ASP A N 1
ATOM 975 C CA . ASP A 1 1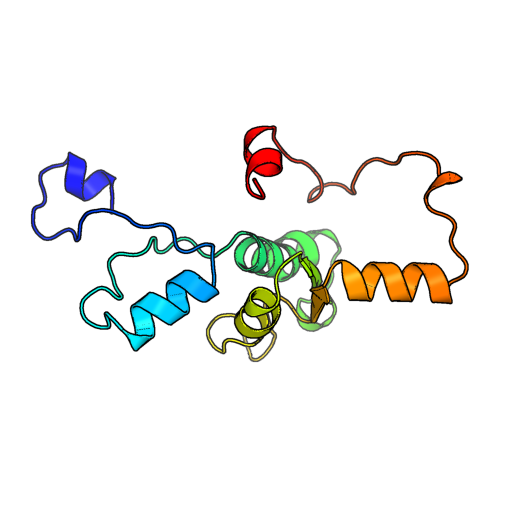21 ? 6.185 7.547 -21.411 1.00 91.94 121 ASP A CA 1
ATOM 976 C C . ASP A 1 121 ? 4.830 6.936 -21.790 1.00 91.94 121 ASP A C 1
ATOM 978 O O . ASP A 1 121 ? 4.349 7.077 -22.918 1.00 91.94 121 ASP A O 1
ATOM 982 N N . GLN A 1 122 ? 4.199 6.261 -20.831 1.00 91.69 122 GLN A N 1
ATOM 983 C CA . GLN A 1 122 ? 2.877 5.664 -20.993 1.00 91.69 122 GLN A CA 1
ATOM 984 C C . GLN A 1 122 ? 1.967 6.065 -19.837 1.00 91.69 122 GLN A C 1
ATOM 986 O O . GLN A 1 122 ? 2.416 6.254 -18.704 1.00 91.69 122 GLN A O 1
ATOM 991 N N . ASP A 1 123 ? 0.675 6.168 -20.135 1.00 91.56 123 ASP A N 1
ATOM 992 C CA . ASP A 1 123 ? -0.351 6.394 -19.125 1.00 91.56 123 ASP A CA 1
ATOM 993 C C . ASP A 1 123 ? -0.560 5.143 -18.261 1.00 91.56 123 ASP A C 1
ATOM 995 O O . ASP A 1 123 ? -0.411 4.008 -18.718 1.00 91.56 123 ASP A O 1
ATOM 999 N N . PHE A 1 124 ? -0.969 5.351 -17.009 1.00 91.06 124 PHE A N 1
ATOM 1000 C CA . PHE A 1 124 ? -1.394 4.255 -16.141 1.00 91.06 124 PHE A CA 1
ATOM 1001 C C . PHE A 1 124 ? -2.720 3.637 -16.609 1.00 91.06 124 PHE A C 1
ATOM 1003 O O . PHE A 1 124 ? -3.602 4.319 -17.141 1.00 91.06 124 PHE A O 1
ATOM 1010 N N . ASP A 1 125 ? -2.899 2.348 -16.318 1.00 89.94 125 ASP A N 1
ATOM 1011 C CA . ASP A 1 125 ? -4.107 1.607 -16.673 1.00 89.94 125 ASP A CA 1
ATOM 1012 C C . ASP A 1 125 ? -5.369 2.151 -15.989 1.00 89.94 125 ASP A C 1
ATOM 1014 O O . ASP A 1 125 ? -5.404 2.457 -14.793 1.00 89.94 125 ASP A O 1
ATOM 1018 N N . ARG A 1 126 ? -6.472 2.195 -16.738 1.00 88.00 126 ARG A N 1
ATOM 1019 C CA . ARG A 1 126 ? -7.801 2.519 -16.201 1.00 88.00 126 ARG A CA 1
ATOM 1020 C C . ARG A 1 126 ? -8.501 1.248 -15.698 1.00 88.00 126 ARG A C 1
ATOM 1022 O O . ARG A 1 126 ? -8.349 0.197 -16.315 1.00 88.00 126 ARG A O 1
ATOM 1029 N N . PRO A 1 127 ? -9.312 1.321 -14.621 1.00 84.81 127 PRO A N 1
ATOM 1030 C CA . PRO A 1 127 ? -9.752 2.534 -13.921 1.00 84.81 127 PRO A CA 1
ATOM 1031 C C . PRO A 1 127 ? -8.878 2.953 -12.724 1.00 84.81 127 PRO A C 1
ATOM 1033 O O . PRO A 1 127 ? -9.167 3.971 -12.108 1.00 84.81 127 PRO A O 1
ATOM 1036 N N . MET A 1 128 ? -7.851 2.184 -12.351 1.00 86.44 128 MET A N 1
ATOM 1037 C CA . MET A 1 128 ? -7.143 2.375 -11.072 1.00 86.44 128 MET A CA 1
ATOM 1038 C C . MET A 1 128 ? -5.919 3.305 -11.129 1.00 86.44 128 MET A C 1
ATOM 1040 O O . MET A 1 128 ? -5.325 3.577 -10.089 1.00 86.44 128 MET A O 1
ATOM 1044 N N . GLY A 1 129 ? -5.524 3.770 -12.313 1.00 82.94 129 GLY A N 1
ATOM 1045 C CA . GLY A 1 129 ? -4.304 4.551 -12.531 1.00 82.94 129 GLY A CA 1
ATOM 1046 C C . GLY A 1 129 ? -4.437 6.067 -12.379 1.00 82.94 129 GLY A C 1
ATOM 1047 O O . GLY A 1 129 ? -3.434 6.774 -12.430 1.00 82.94 129 GLY A O 1
ATOM 1048 N N . GLU A 1 130 ? -5.651 6.594 -12.210 1.00 87.81 130 GLU A N 1
ATOM 1049 C CA . GLU A 1 130 ? -5.857 8.038 -12.081 1.00 87.81 130 GLU A CA 1
ATOM 1050 C C . GLU A 1 130 ? -5.362 8.553 -10.719 1.00 87.81 130 GLU A C 1
ATOM 1052 O O . GLU A 1 130 ? -5.678 7.995 -9.667 1.00 87.81 130 GLU A O 1
ATOM 1057 N N . SER A 1 131 ? -4.594 9.646 -10.729 1.00 87.38 131 SER A N 1
ATOM 1058 C CA . SER A 1 131 ? -4.063 10.284 -9.523 1.00 87.38 131 SER A CA 1
ATOM 1059 C C . SER A 1 131 ? -4.255 11.796 -9.581 1.00 87.38 131 SER A C 1
ATOM 1061 O O . SER A 1 131 ? -4.183 12.416 -10.639 1.00 87.38 131 SER A O 1
ATOM 1063 N N . THR A 1 132 ? -4.487 12.405 -8.420 1.00 90.44 132 THR A N 1
ATOM 1064 C CA . THR A 1 132 ? -4.597 13.863 -8.278 1.00 90.44 132 THR A CA 1
ATOM 1065 C C . THR A 1 132 ? -3.282 14.448 -7.767 1.00 90.44 132 THR A C 1
ATOM 1067 O O . THR A 1 132 ? -2.479 13.748 -7.148 1.00 90.44 132 THR A O 1
ATOM 1070 N N . GLY A 1 133 ? -3.076 15.760 -7.931 1.00 85.25 133 GLY A N 1
ATOM 1071 C CA . GLY A 1 133 ? -1.877 16.434 -7.409 1.00 85.25 133 GLY A CA 1
ATOM 1072 C C . GLY A 1 133 ? -1.662 16.227 -5.901 1.00 85.25 133 GLY A C 1
ATOM 1073 O O . GLY A 1 133 ? -0.528 16.081 -5.454 1.00 85.25 133 GLY A O 1
ATOM 1074 N N . ALA A 1 134 ? -2.744 16.121 -5.119 1.00 83.88 134 ALA A N 1
ATOM 1075 C CA . ALA A 1 134 ? -2.662 15.811 -3.691 1.00 83.88 134 ALA A CA 1
ATOM 1076 C C . ALA A 1 134 ? -2.128 14.391 -3.423 1.00 83.88 134 ALA A C 1
ATOM 1078 O O . ALA A 1 134 ? -1.361 14.195 -2.483 1.00 83.88 134 ALA A O 1
ATOM 1079 N N . GLY A 1 135 ? -2.499 13.413 -4.257 1.00 83.94 135 GLY A N 1
ATOM 1080 C CA . GLY A 1 135 ? -2.005 12.038 -4.157 1.00 83.94 135 GLY A CA 1
ATOM 1081 C C . GLY A 1 135 ? -0.510 11.931 -4.456 1.00 83.94 135 GLY A C 1
ATOM 1082 O O . GLY A 1 135 ? 0.214 11.248 -3.736 1.00 83.94 135 GLY A O 1
ATOM 1083 N N . VAL A 1 136 ? -0.027 12.664 -5.463 1.00 85.25 136 VAL A N 1
ATOM 1084 C CA . VAL A 1 136 ? 1.397 12.673 -5.845 1.00 85.25 136 VAL A CA 1
ATOM 1085 C C . VAL A 1 136 ? 2.287 13.235 -4.729 1.00 85.25 136 VAL A C 1
ATOM 1087 O O . VAL A 1 136 ? 3.375 12.720 -4.487 1.00 85.25 136 VAL A O 1
ATOM 1090 N N . MET A 1 137 ? 1.818 14.248 -3.996 1.00 87.81 137 MET A N 1
ATOM 1091 C CA . MET A 1 137 ? 2.590 14.870 -2.910 1.00 87.81 137 MET A CA 1
ATOM 1092 C C . MET A 1 137 ? 2.676 14.024 -1.630 1.00 87.81 137 MET A C 1
ATOM 1094 O O . MET A 1 137 ? 3.430 14.378 -0.729 1.00 87.81 137 MET A O 1
ATOM 1098 N N . PHE A 1 138 ? 1.959 12.898 -1.533 1.00 86.00 138 PHE A N 1
ATOM 1099 C CA . PHE A 1 138 ? 1.891 12.079 -0.313 1.00 86.00 138 PHE A CA 1
ATOM 1100 C C . PHE A 1 138 ? 3.245 11.528 0.161 1.00 86.00 138 PHE A C 1
ATOM 1102 O O . PHE A 1 138 ? 3.408 11.216 1.338 1.00 86.00 138 PHE A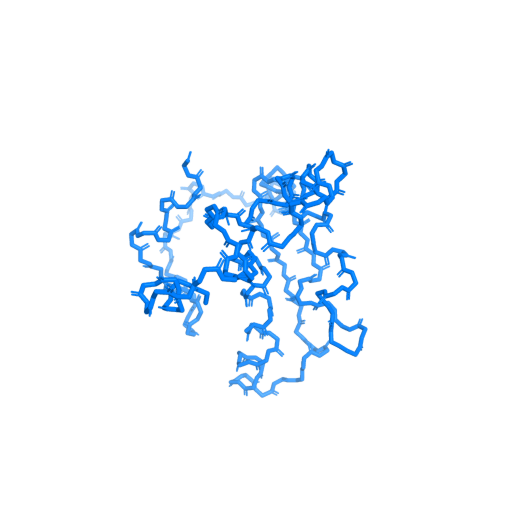 O 1
ATOM 1109 N N . GLY A 1 139 ? 4.195 11.357 -0.762 1.00 79.25 139 GLY A N 1
ATOM 1110 C CA . GLY A 1 139 ? 5.526 10.818 -0.478 1.00 79.25 139 GLY A CA 1
ATOM 1111 C C . GLY A 1 139 ? 6.595 11.856 -0.127 1.00 79.25 139 GLY A C 1
ATOM 1112 O O . GLY A 1 139 ? 7.756 11.463 -0.029 1.00 79.25 139 GLY A O 1
ATOM 1113 N N . THR A 1 140 ? 6.233 13.138 -0.002 1.00 72.00 140 THR A N 1
ATOM 1114 C CA . THR A 1 140 ? 7.160 14.232 0.357 1.00 72.00 140 THR A CA 1
ATOM 1115 C C . THR 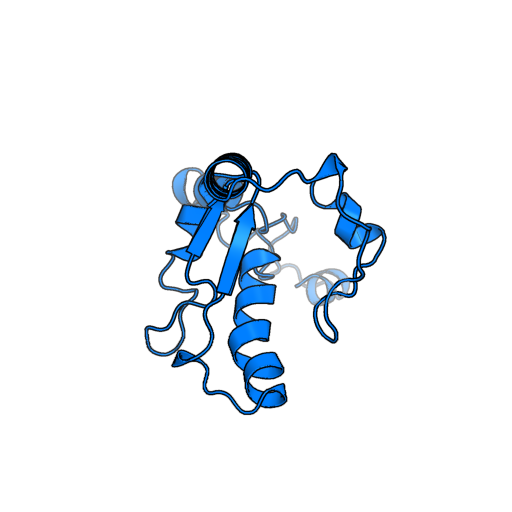A 1 140 ? 7.264 14.370 1.869 1.00 72.00 140 THR A C 1
ATOM 1117 O O . THR A 1 140 ? 8.406 14.482 2.365 1.00 72.00 140 THR A O 1
#

Radius of gyration: 18.18 Å; chains: 1; bounding box: 40×35×50 Å

pLDDT: mean 92.56, std 4.33, range [72.0, 97.88]

Foldseek 3Di:
DVVCVVVVNPVDDDDEAADQDLVVLVCCVPPPVVCNRRYDPDYHPLLVLLQCCLPVVCVVVVHHSVPDAAEAEEQDPSVQVVQVDPVQADPNHGSHRYYHYPVRVVVVCVVVVHDPVPDDDDQDDPDSRDDDPVRVPPVD

Sequence (140 aa):
RLSKYLDGHKDVQMPILTSCCPAWVNFIEHHFPDLKDVPSSARSPQQMFGSIAKTYFAEQINKKRENVVVVSIMPCLAKKYESQREEFKVDDNPDVDFSVTTRELAHLIKEANFNLKDMEDQDFDRPMGESTGAGVMFGT

Organism: NCBI:txid198431

InterPro domains:
  IPR004108 Iron hydrogenase, large subunit, C-terminal [PF02906] (11-139)
  IPR009016 Iron hydrogenase [SSF53920] (3-139)
  IPR050340 Cytosolic Fe-S Cluster Assembly Factor [PTHR11615] (13-119)

Secondary structure (DSSP, 8-state):
-HHHHHTT-TTS--SPBP---HHHHHHHHHH-GGGTTSB-SSPPHHHHHHHHIIIIIHHHTT--GGG---EEEES-SHHHHHHT-GGGEETTEES-SEEEEHHHHHHHHHHTT--GGGSPP-PPPTTT----HHHHGGG-